Protein AF-A0A923T777-F1 (afdb_monomer_lite)

Structure (mmCIF, N/CA/C/O backbone):
data_AF-A0A923T777-F1
#
_entry.id   AF-A0A923T777-F1
#
loop_
_atom_site.group_PDB
_atom_site.id
_atom_site.type_symbol
_atom_site.label_atom_id
_atom_site.label_alt_id
_atom_site.label_comp_id
_atom_site.label_asym_id
_atom_site.label_entity_id
_atom_site.label_seq_id
_atom_site.pdbx_PDB_ins_code
_atom_site.Cartn_x
_atom_site.Cartn_y
_atom_site.Cartn_z
_atom_site.occupancy
_atom_site.B_iso_or_equiv
_atom_site.auth_seq_id
_atom_site.auth_comp_id
_atom_site.auth_asym_id
_atom_site.auth_atom_id
_atom_site.pdbx_PDB_model_num
ATOM 1 N N . VAL A 1 1 ? 1.849 -17.662 -6.731 1.00 76.44 1 VAL A N 1
ATOM 2 C CA . VAL A 1 1 ? 2.217 -17.019 -5.448 1.00 76.44 1 VAL A CA 1
ATOM 3 C C . VAL A 1 1 ? 1.008 -16.229 -4.980 1.00 76.44 1 VAL A C 1
ATOM 5 O O . VAL A 1 1 ? 0.302 -15.714 -5.835 1.00 76.44 1 VAL A O 1
ATOM 8 N N . SER A 1 2 ? 0.710 -16.200 -3.683 1.00 82.75 2 SER A N 1
ATOM 9 C CA . SER A 1 2 ? -0.351 -15.359 -3.115 1.00 82.75 2 SER A CA 1
ATOM 10 C C . SER A 1 2 ? 0.266 -14.430 -2.082 1.00 82.75 2 SER A C 1
ATOM 12 O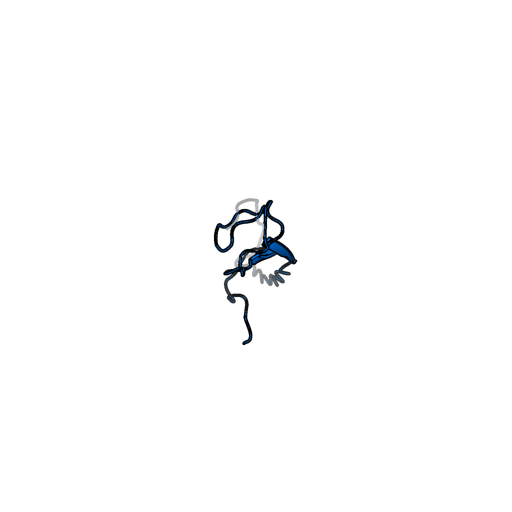 O . SER A 1 2 ? 1.003 -14.904 -1.217 1.00 82.75 2 SER A O 1
ATOM 14 N N . TYR A 1 3 ? -0.049 -13.144 -2.170 1.00 86.31 3 TYR A N 1
ATOM 15 C CA . TYR A 1 3 ? 0.349 -12.142 -1.189 1.00 86.31 3 TYR A CA 1
ATOM 16 C C . TYR A 1 3 ? -0.803 -11.899 -0.212 1.00 86.31 3 TYR A C 1
ATOM 18 O O . TYR A 1 3 ? -1.974 -11.986 -0.583 1.00 86.31 3 TYR A O 1
ATOM 26 N N . THR A 1 4 ? -0.470 -11.614 1.041 1.00 91.31 4 THR A N 1
ATOM 27 C CA . THR A 1 4 ? -1.427 -11.244 2.088 1.00 91.31 4 THR A CA 1
ATOM 28 C C . THR A 1 4 ? -0.934 -9.976 2.759 1.00 91.31 4 THR A C 1
ATOM 30 O O . THR A 1 4 ? 0.249 -9.888 3.085 1.00 91.31 4 THR A O 1
ATOM 33 N N . ILE A 1 5 ? -1.831 -9.017 2.986 1.00 91.12 5 ILE A N 1
ATOM 34 C CA . ILE A 1 5 ? -1.532 -7.828 3.789 1.00 91.12 5 ILE A CA 1
ATOM 35 C C . ILE A 1 5 ? -1.284 -8.279 5.234 1.00 91.12 5 ILE A C 1
ATOM 37 O O . ILE A 1 5 ? -1.979 -9.167 5.735 1.00 91.12 5 ILE A O 1
ATOM 41 N N . ASP A 1 6 ? -0.288 -7.691 5.896 1.00 91.94 6 ASP A N 1
ATOM 42 C CA . ASP A 1 6 ? -0.019 -7.968 7.307 1.00 91.94 6 ASP A CA 1
ATOM 43 C C . ASP A 1 6 ? -1.246 -7.623 8.167 1.00 91.94 6 ASP A C 1
ATOM 45 O O . ASP A 1 6 ? -1.844 -6.557 8.019 1.00 91.94 6 ASP A O 1
ATOM 49 N N . ALA A 1 7 ? -1.615 -8.514 9.090 1.00 89.44 7 ALA A N 1
ATOM 50 C CA . ALA A 1 7 ? -2.799 -8.346 9.936 1.00 89.44 7 ALA A CA 1
ATOM 51 C C . ALA A 1 7 ? -2.733 -7.113 10.858 1.00 89.44 7 ALA A C 1
ATOM 53 O O . ALA A 1 7 ? -3.752 -6.695 11.402 1.00 89.44 7 ALA A O 1
ATOM 54 N N . THR A 1 8 ? -1.542 -6.550 11.061 1.00 90.38 8 THR A N 1
ATOM 55 C CA . THR A 1 8 ? -1.300 -5.351 11.870 1.00 90.38 8 THR A CA 1
ATOM 56 C C . THR A 1 8 ? -1.123 -4.080 11.039 1.00 90.38 8 THR A C 1
ATOM 58 O O . THR A 1 8 ? -0.852 -3.017 11.600 1.00 90.38 8 THR A O 1
ATOM 61 N N . PHE A 1 9 ? -1.293 -4.145 9.714 1.00 92.94 9 PHE A N 1
ATOM 62 C CA . PHE A 1 9 ? -1.239 -2.969 8.851 1.00 92.94 9 PHE A CA 1
ATOM 63 C C . PHE A 1 9 ? -2.387 -2.001 9.170 1.00 92.94 9 PHE A C 1
ATOM 65 O O . PHE A 1 9 ? -3.556 -2.334 9.004 1.00 92.94 9 PHE A O 1
ATOM 72 N N . GLN A 1 10 ? -2.046 -0.784 9.601 1.00 91.56 10 GLN A N 1
ATOM 73 C CA . GLN A 1 10 ? -3.012 0.260 9.982 1.00 91.56 10 GLN A CA 1
ATOM 74 C C . GLN A 1 10 ? -3.213 1.334 8.897 1.00 91.56 10 GLN A C 1
ATOM 76 O O . GLN A 1 10 ? -3.911 2.319 9.130 1.00 91.56 10 GLN A O 1
ATOM 81 N N . GLY A 1 11 ? -2.569 1.191 7.734 1.00 93.38 11 GLY A N 1
ATOM 82 C CA . GLY A 1 11 ? -2.732 2.126 6.624 1.00 93.38 11 GLY A CA 1
ATOM 83 C C . GLY A 1 11 ? -4.050 1.921 5.876 1.00 93.38 11 GLY A C 1
ATOM 84 O O . GLY A 1 11 ? -4.711 0.889 6.003 1.00 93.38 11 GLY A O 1
ATOM 85 N N . THR A 1 12 ? -4.421 2.913 5.073 1.00 95.06 12 THR A N 1
ATOM 86 C CA . THR A 1 12 ? -5.663 2.919 4.283 1.00 95.06 12 THR A CA 1
ATOM 87 C C . THR A 1 12 ? -5.432 2.664 2.797 1.00 95.06 12 THR A C 1
ATOM 89 O O . THR A 1 12 ? -6.388 2.631 2.030 1.00 95.06 12 THR A O 1
ATOM 92 N N . SER A 1 13 ? -4.181 2.518 2.360 1.00 96.44 13 SER A N 1
ATOM 93 C CA . SER A 1 13 ? -3.838 2.208 0.973 1.00 96.44 13 SER A CA 1
ATOM 94 C C . SER A 1 13 ? -2.462 1.559 0.867 1.00 96.44 13 SER A C 1
ATOM 96 O O . SER A 1 13 ? -1.614 1.729 1.745 1.00 96.44 13 SER A O 1
ATOM 98 N N . LEU A 1 14 ? -2.251 0.826 -0.220 1.00 96.06 14 LEU A N 1
ATOM 99 C CA . LEU A 1 14 ? -0.971 0.262 -0.635 1.00 96.06 14 LEU A CA 1
ATOM 100 C C . LEU A 1 14 ? -0.777 0.562 -2.118 1.00 96.06 14 LEU A C 1
ATOM 102 O O . LEU A 1 14 ? -1.728 0.442 -2.885 1.00 96.06 14 LEU A O 1
ATOM 106 N N . THR A 1 15 ? 0.443 0.908 -2.508 1.00 96.38 15 THR A N 1
ATOM 107 C CA . THR A 1 15 ? 0.807 1.098 -3.913 1.00 96.38 15 THR A CA 1
ATOM 108 C C . THR A 1 15 ? 1.659 -0.081 -4.350 1.00 96.38 15 THR A C 1
ATOM 110 O O . THR A 1 15 ? 2.659 -0.397 -3.703 1.00 96.38 15 THR A O 1
ATOM 113 N N . ASN A 1 16 ? 1.225 -0.762 -5.405 1.00 94.69 16 ASN A N 1
ATOM 114 C CA . ASN A 1 16 ? 2.003 -1.797 -6.064 1.00 94.69 16 ASN A CA 1
ATOM 115 C C . ASN A 1 16 ? 2.684 -1.178 -7.280 1.00 94.69 16 ASN A C 1
ATOM 117 O O . ASN A 1 16 ? 1.988 -0.791 -8.213 1.00 94.69 16 ASN A O 1
ATOM 121 N N . VAL A 1 17 ? 4.012 -1.125 -7.259 1.00 96.88 17 VAL A N 1
ATOM 122 C CA . VAL A 1 17 ? 4.830 -0.662 -8.383 1.00 96.88 17 VAL A CA 1
ATOM 123 C C . VAL A 1 17 ? 5.339 -1.884 -9.140 1.00 96.88 17 VAL A C 1
ATOM 125 O O . VAL A 1 17 ? 5.789 -2.854 -8.520 1.00 96.88 17 VAL A O 1
ATOM 128 N N . ALA A 1 18 ? 5.217 -1.857 -10.460 1.00 96.50 18 ALA A N 1
ATOM 129 C CA . ALA A 1 18 ? 5.813 -2.830 -11.360 1.00 96.50 18 ALA A CA 1
ATOM 130 C C . ALA A 1 18 ? 6.814 -2.115 -12.269 1.00 96.50 18 ALA A C 1
ATOM 132 O O . ALA A 1 18 ? 6.522 -1.036 -12.769 1.00 96.50 18 ALA A O 1
ATOM 133 N N . GLU A 1 19 ? 7.966 -2.743 -12.476 1.00 97.44 19 GLU A N 1
ATOM 134 C CA . GLU A 1 19 ? 9.069 -2.231 -13.287 1.00 97.44 19 GLU A CA 1
ATOM 135 C C . GLU A 1 19 ? 9.666 -3.392 -14.093 1.00 97.44 19 GLU A C 1
ATOM 137 O O . GLU A 1 19 ? 9.687 -4.544 -13.626 1.00 97.44 19 GLU A O 1
ATOM 142 N N . ILE A 1 20 ? 10.127 -3.112 -15.311 1.00 95.06 20 ILE A N 1
ATOM 143 C CA . ILE A 1 20 ? 10.915 -4.059 -16.104 1.00 95.06 20 ILE A CA 1
ATOM 144 C C . ILE A 1 20 ? 12.341 -4.111 -15.544 1.00 95.06 20 ILE A C 1
ATOM 146 O O . ILE A 1 20 ? 12.973 -3.095 -15.301 1.00 95.06 20 ILE A O 1
ATOM 150 N N . THR A 1 21 ? 12.879 -5.317 -15.354 1.00 95.50 21 THR A N 1
ATOM 151 C CA . THR A 1 21 ? 14.221 -5.493 -14.769 1.00 95.50 21 THR A CA 1
ATOM 152 C C . THR A 1 21 ? 15.337 -5.653 -15.805 1.00 95.50 21 THR A C 1
ATOM 154 O O . THR A 1 21 ? 16.510 -5.625 -15.449 1.00 95.50 2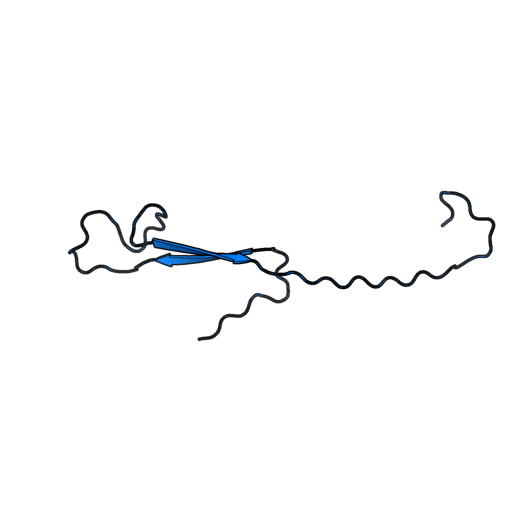1 THR A O 1
ATOM 157 N N . GLU A 1 22 ? 14.996 -5.922 -17.069 1.00 95.25 22 GLU A N 1
ATOM 158 C CA . GLU A 1 22 ? 15.946 -6.074 -18.179 1.00 95.25 22 GLU A CA 1
ATOM 159 C C . GLU A 1 22 ? 15.231 -5.835 -19.519 1.00 95.25 22 GLU A C 1
ATOM 161 O O . GLU A 1 22 ? 14.119 -6.329 -19.717 1.00 95.25 22 GLU A O 1
ATOM 166 N N . ASP A 1 23 ? 15.895 -5.123 -20.429 1.00 91.50 23 ASP A N 1
ATOM 167 C CA . ASP A 1 23 ? 15.492 -4.894 -21.823 1.00 91.50 23 ASP A CA 1
ATOM 168 C C . ASP A 1 23 ? 16.552 -5.478 -22.783 1.00 91.50 23 ASP A C 1
ATOM 170 O O . ASP A 1 23 ? 17.701 -5.705 -22.387 1.00 91.50 23 ASP A O 1
ATOM 174 N N . ASP A 1 24 ? 16.185 -5.758 -24.037 1.00 91.31 24 ASP A N 1
ATOM 175 C CA . ASP A 1 24 ? 17.082 -6.343 -25.044 1.00 91.31 24 ASP A CA 1
ATOM 176 C C . ASP A 1 24 ? 17.840 -5.322 -25.918 1.00 91.31 24 ASP A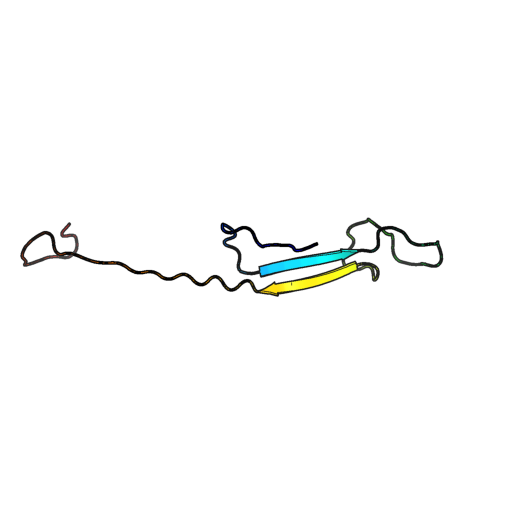 C 1
ATOM 178 O O . ASP A 1 24 ? 18.621 -5.719 -26.794 1.00 91.31 24 ASP A O 1
ATOM 182 N N . GLY A 1 25 ? 17.726 -4.030 -25.599 1.00 85.19 25 GLY A N 1
ATOM 183 C CA . GLY A 1 25 ? 18.470 -2.927 -26.203 1.00 85.19 25 GLY A CA 1
ATOM 184 C C . GLY A 1 25 ? 17.737 -2.214 -27.338 1.00 85.19 25 GLY A C 1
ATOM 185 O O . GLY A 1 25 ? 18.381 -1.448 -28.061 1.00 85.19 25 GLY A O 1
ATOM 186 N N . ASP A 1 26 ? 16.442 -2.484 -27.511 1.00 87.94 26 ASP A N 1
ATOM 187 C CA . ASP A 1 26 ? 15.565 -1.769 -28.443 1.00 87.94 26 ASP A CA 1
ATOM 188 C C . ASP A 1 26 ? 14.879 -0.550 -27.785 1.00 87.94 26 ASP A C 1
ATOM 190 O O . ASP A 1 26 ? 14.296 0.269 -28.501 1.00 87.94 26 ASP A O 1
ATOM 194 N N . ASP A 1 27 ? 14.973 -0.401 -26.458 1.00 90.62 27 ASP A N 1
ATOM 195 C CA . ASP A 1 27 ? 14.517 0.781 -25.723 1.00 90.62 27 ASP A CA 1
ATOM 196 C C . ASP A 1 27 ? 15.480 1.977 -25.889 1.00 90.62 27 ASP A C 1
ATOM 198 O O . ASP A 1 27 ? 16.705 1.855 -25.773 1.00 90.62 27 ASP A O 1
ATOM 202 N N . GLU A 1 28 ? 14.927 3.151 -26.203 1.00 92.56 28 GLU A N 1
ATOM 203 C CA . GLU A 1 28 ? 15.698 4.369 -26.489 1.00 92.56 28 GLU A CA 1
ATOM 204 C C . GLU A 1 28 ? 15.706 5.366 -25.322 1.00 92.56 28 GLU A C 1
ATOM 206 O O . GLU A 1 28 ? 16.584 6.243 -25.296 1.00 92.56 28 GLU A O 1
ATOM 211 N N . ASP A 1 29 ? 14.741 5.289 -24.402 1.00 93.31 29 ASP A N 1
ATOM 212 C CA . ASP A 1 29 ? 14.475 6.371 -23.453 1.00 93.31 29 ASP A CA 1
ATOM 213 C C . ASP A 1 29 ? 14.114 5.971 -22.016 1.00 93.31 29 ASP A C 1
ATOM 215 O O . ASP A 1 29 ? 14.043 6.884 -21.185 1.00 93.31 29 ASP A O 1
ATOM 219 N N . SER A 1 30 ? 14.034 4.680 -21.687 1.00 95.12 30 SER A N 1
ATOM 220 C CA . SER A 1 30 ? 13.944 4.191 -20.303 1.00 95.12 30 SER A CA 1
ATOM 221 C C . SER A 1 30 ? 15.234 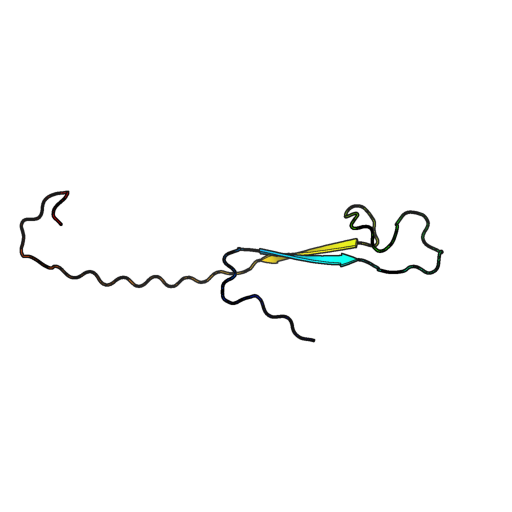3.461 -19.864 1.00 95.12 30 SER A C 1
ATOM 223 O O . SER A 1 30 ? 16.193 3.276 -20.626 1.00 95.12 30 SER A O 1
ATOM 225 N N . THR A 1 31 ? 15.386 3.168 -18.569 1.00 95.38 31 THR A N 1
ATOM 226 C CA . THR A 1 31 ? 16.512 2.374 -18.047 1.00 95.38 31 THR A CA 1
ATOM 227 C C . THR A 1 31 ? 16.003 1.380 -17.002 1.00 95.38 31 THR A C 1
ATOM 229 O O . THR A 1 31 ? 15.744 1.799 -15.881 1.00 95.38 31 THR A O 1
ATOM 232 N N . PRO A 1 32 ? 15.981 0.067 -17.303 1.00 95.75 32 PRO A N 1
ATOM 233 C CA . PRO A 1 32 ? 15.474 -0.946 -16.378 1.00 95.75 32 PRO A CA 1
ATOM 234 C C . PRO A 1 32 ? 16.143 -0.927 -14.992 1.00 95.75 32 PRO A C 1
ATOM 236 O O . PRO A 1 32 ? 17.356 -0.703 -14.892 1.00 95.75 32 PRO A O 1
ATOM 239 N N . ASP A 1 33 ? 15.380 -1.276 -13.948 1.00 96.06 33 ASP A N 1
ATOM 240 C CA . ASP A 1 33 ? 15.840 -1.411 -12.546 1.00 96.06 33 ASP A CA 1
ATOM 241 C C . ASP A 1 33 ? 16.456 -0.109 -11.983 1.00 96.06 33 ASP A C 1
ATOM 243 O O . ASP A 1 33 ? 17.505 -0.124 -11.324 1.00 96.06 33 ASP A O 1
ATOM 247 N N . ASN A 1 34 ? 15.845 1.044 -12.284 1.00 96.56 34 ASN A N 1
ATOM 248 C CA . ASN A 1 34 ? 16.336 2.365 -11.878 1.00 96.56 34 ASN A CA 1
ATOM 249 C C . ASN A 1 34 ? 15.386 3.144 -10.945 1.00 96.56 34 ASN A C 1
ATOM 251 O O . ASN A 1 34 ? 15.773 4.222 -10.473 1.00 96.56 34 ASN A O 1
ATOM 255 N N . ASP A 1 35 ? 14.196 2.611 -10.648 1.00 96.69 35 ASP A N 1
ATOM 256 C CA . ASP A 1 35 ? 13.175 3.225 -9.794 1.00 96.69 35 ASP A CA 1
ATOM 257 C C . ASP A 1 35 ? 12.775 4.654 -10.250 1.00 96.69 35 ASP A C 1
ATOM 259 O O . ASP A 1 35 ? 12.556 5.541 -9.412 1.00 96.69 35 ASP A O 1
ATOM 263 N N . VAL A 1 36 ? 12.683 4.921 -11.561 1.00 97.31 36 VAL A N 1
ATOM 264 C CA . VAL A 1 36 ? 12.265 6.227 -12.110 1.00 97.31 36 VAL A CA 1
ATOM 265 C C . VAL A 1 36 ? 10.782 6.209 -12.524 1.00 97.31 36 VAL A C 1
ATOM 267 O O . VAL A 1 36 ? 10.449 5.785 -13.623 1.00 97.31 36 VAL A O 1
ATOM 270 N N . PRO A 1 37 ? 9.850 6.789 -11.735 1.00 96.31 37 PRO A N 1
ATOM 271 C CA . PRO A 1 37 ? 8.406 6.648 -11.988 1.00 96.31 37 PRO A CA 1
ATOM 272 C C . PRO A 1 37 ? 7.874 7.425 -13.201 1.00 96.31 37 PRO A C 1
ATOM 274 O O . PRO A 1 37 ? 6.669 7.476 -13.428 1.00 96.31 37 PRO A O 1
ATOM 277 N N . THR A 1 38 ? 8.738 8.167 -13.894 1.00 96.69 38 THR A N 1
ATOM 278 C CA . THR A 1 38 ? 8.368 8.934 -15.093 1.00 96.69 38 THR A CA 1
ATOM 279 C C . THR A 1 38 ? 8.719 8.216 -16.389 1.00 96.69 38 THR A C 1
ATOM 281 O O . THR A 1 38 ? 8.363 8.731 -17.448 1.00 96.69 38 THR A O 1
ATOM 284 N N . GLU A 1 39 ? 9.452 7.108 -16.301 1.00 97.31 39 GLU A N 1
ATOM 285 C CA . GLU A 1 39 ? 9.769 6.226 -17.422 1.00 97.31 39 GLU A CA 1
ATOM 286 C C . GLU A 1 39 ? 8.580 5.298 -17.702 1.00 97.31 39 GLU A C 1
ATOM 288 O O . GLU A 1 39 ? 7.704 5.115 -16.852 1.00 97.31 39 GLU A O 1
ATOM 293 N N . ASP A 1 40 ? 8.474 4.810 -18.935 1.00 95.12 40 ASP A N 1
ATOM 294 C CA . ASP A 1 40 ? 7.317 4.029 -19.390 1.00 95.12 40 ASP A CA 1
ATOM 295 C C . ASP A 1 40 ? 7.453 2.521 -19.130 1.00 95.12 40 ASP A C 1
ATOM 297 O O . ASP A 1 40 ? 6.499 1.762 -19.326 1.00 95.12 40 ASP A O 1
ATOM 301 N N . ASP A 1 41 ?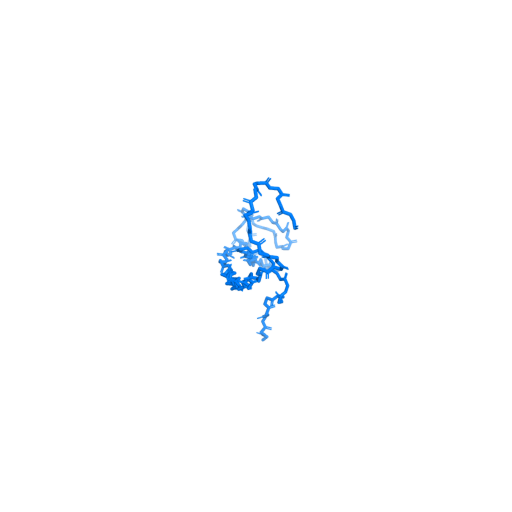 8.615 2.103 -18.633 1.00 96.69 41 ASP A N 1
ATOM 302 C CA . ASP A 1 41 ? 8.903 0.765 -18.135 1.00 96.69 41 ASP A CA 1
ATOM 303 C C . ASP A 1 41 ? 8.413 0.545 -16.691 1.00 96.69 41 ASP A C 1
ATOM 305 O O . ASP A 1 41 ? 8.466 -0.586 -16.188 1.00 96.69 41 ASP A O 1
ATOM 309 N N . GLN A 1 42 ? 7.883 1.597 -16.053 1.00 98.12 42 GLN A N 1
ATOM 310 C CA . GLN A 1 42 ? 7.326 1.583 -14.707 1.00 98.12 42 GLN A CA 1
ATOM 311 C C . GLN A 1 42 ? 5.845 1.991 -14.688 1.00 98.12 42 GLN A C 1
ATOM 313 O O . GLN A 1 42 ? 5.433 2.977 -15.295 1.00 98.12 42 GLN A O 1
ATOM 318 N N . ASP A 1 43 ? 5.032 1.245 -13.937 1.00 97.94 43 ASP A N 1
ATOM 319 C CA . ASP A 1 43 ? 3.624 1.573 -13.681 1.00 97.94 43 ASP A CA 1
ATOM 320 C C . ASP A 1 43 ? 3.259 1.276 -12.221 1.00 97.94 43 ASP A C 1
ATOM 322 O O . ASP A 1 43 ? 3.800 0.354 -11.595 1.00 97.94 43 ASP A O 1
ATOM 326 N N . ASP A 1 44 ? 2.325 2.047 -11.667 1.00 97.25 44 ASP A N 1
ATOM 327 C CA . ASP A 1 44 ? 1.864 1.890 -10.292 1.00 97.25 44 ASP A CA 1
ATOM 328 C C . ASP A 1 44 ? 0.343 1.823 -10.185 1.00 97.25 44 ASP A C 1
ATOM 330 O O . ASP A 1 44 ? -0.401 2.509 -10.881 1.00 97.25 44 ASP A O 1
ATOM 334 N N . GLU A 1 45 ? -0.130 0.993 -9.257 1.00 97.19 45 GLU A N 1
ATOM 335 C CA . GLU A 1 45 ? -1.544 0.926 -8.916 1.00 97.19 45 GLU A CA 1
ATOM 336 C C . GLU A 1 45 ? -1.730 1.073 -7.409 1.00 97.19 45 GLU A C 1
ATOM 338 O O . GLU A 1 45 ? -1.144 0.339 -6.600 1.00 97.19 45 GLU A O 1
ATOM 343 N N . THR A 1 46 ? -2.597 2.008 -7.022 1.00 97.19 46 THR A N 1
ATOM 344 C CA . THR A 1 46 ? -2.906 2.284 -5.621 1.00 97.19 46 THR A CA 1
ATOM 345 C C . THR A 1 46 ? -4.218 1.626 -5.220 1.00 97.19 46 THR A C 1
ATOM 347 O O . THR A 1 46 ? -5.314 2.032 -5.602 1.00 97.19 46 THR A O 1
ATOM 350 N N . ILE A 1 47 ? -4.113 0.641 -4.337 1.00 93.94 47 ILE A N 1
ATOM 351 C CA . ILE A 1 47 ? -5.239 -0.126 -3.820 1.00 93.94 47 ILE A CA 1
ATOM 352 C C . ILE A 1 47 ? -5.662 0.469 -2.480 1.00 93.94 47 ILE A C 1
ATOM 354 O O . ILE A 1 47 ? -4.848 0.635 -1.569 1.00 93.94 47 ILE A O 1
ATOM 358 N N . THR A 1 48 ? -6.954 0.763 -2.332 1.00 95.62 48 THR A N 1
ATOM 359 C CA . THR A 1 48 ? -7.521 1.172 -1.038 1.00 95.62 48 THR A CA 1
ATOM 360 C C . THR A 1 48 ? -7.652 -0.042 -0.120 1.00 95.62 48 THR A C 1
ATOM 362 O O . THR A 1 48 ? -8.137 -1.096 -0.528 1.00 95.62 48 THR A O 1
ATOM 365 N N . VAL A 1 49 ? -7.220 0.110 1.129 1.00 93.31 49 VAL A N 1
ATOM 366 C CA . VAL A 1 49 ? -7.331 -0.905 2.177 1.00 93.31 49 VAL A CA 1
ATOM 367 C C . VAL A 1 49 ? -8.416 -0.474 3.155 1.00 93.31 49 VAL A C 1
ATOM 369 O O . VAL A 1 49 ? -8.239 0.468 3.930 1.00 93.31 49 VAL A O 1
ATOM 372 N N . ASP A 1 50 ? -9.537 -1.192 3.126 1.00 89.38 50 ASP A N 1
ATOM 373 C CA . ASP A 1 50 ? -10.666 -0.942 4.016 1.00 89.38 50 ASP A CA 1
ATOM 374 C C . ASP A 1 50 ? -10.380 -1.478 5.421 1.00 89.38 50 ASP A C 1
ATOM 376 O O . ASP A 1 50 ? -10.448 -2.677 5.697 1.00 89.38 50 ASP A O 1
ATOM 380 N N . GLN A 1 51 ? -10.084 -0.559 6.336 1.00 86.44 51 GL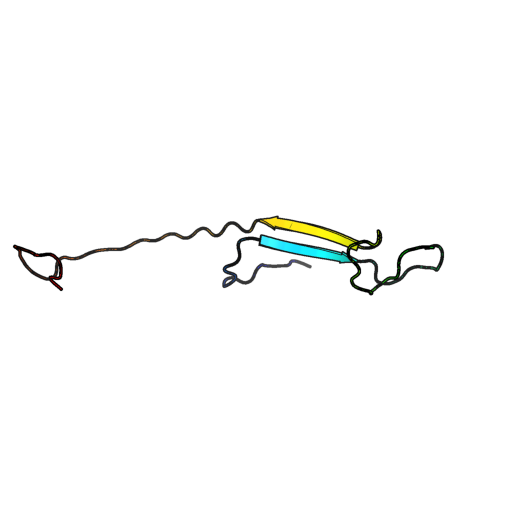N A N 1
ATOM 381 C CA . GLN A 1 51 ? -9.908 -0.860 7.751 1.00 86.44 51 GLN A CA 1
ATOM 382 C C . GLN A 1 51 ? -11.274 -0.874 8.446 1.00 86.44 51 GLN A C 1
ATOM 384 O O . GLN A 1 51 ? -11.813 0.170 8.820 1.00 86.44 51 GLN A O 1
ATOM 389 N N . THR A 1 52 ? -11.859 -2.056 8.634 1.00 81.31 52 THR A N 1
ATOM 390 C CA . THR A 1 52 ? -13.088 -2.200 9.426 1.00 81.31 52 THR A CA 1
ATOM 391 C C . THR A 1 52 ? -12.745 -2.357 10.903 1.00 81.31 52 THR A C 1
ATOM 393 O O . THR A 1 52 ? -12.333 -3.431 11.340 1.00 81.31 52 THR A O 1
ATOM 396 N N . TYR A 1 53 ? -12.933 -1.290 11.680 1.00 80.56 53 TYR A N 1
ATOM 397 C CA . TYR A 1 53 ? -12.826 -1.334 13.137 1.00 80.56 53 TYR A CA 1
ATOM 398 C C . TYR A 1 53 ? -14.214 -1.443 13.776 1.00 80.56 53 TYR A C 1
ATOM 400 O O . TYR A 1 53 ? -15.086 -0.619 13.503 1.00 80.56 53 TYR A O 1
ATOM 408 N N . ASP A 1 54 ? -14.409 -2.438 14.642 1.00 81.88 54 ASP A N 1
ATOM 409 C CA . ASP A 1 54 ? -15.627 -2.599 15.441 1.00 81.88 54 ASP A CA 1
ATOM 410 C C . ASP A 1 54 ? -15.331 -2.259 16.906 1.00 81.88 54 ASP A C 1
ATOM 412 O O . ASP A 1 54 ? -14.715 -3.035 17.642 1.00 81.88 54 ASP A O 1
ATOM 416 N N . LEU A 1 55 ? -15.728 -1.052 17.315 1.00 85.81 55 LEU A N 1
ATOM 417 C CA . LEU A 1 55 ? -15.554 -0.579 18.682 1.00 85.81 55 LEU A CA 1
ATOM 418 C C . LEU A 1 55 ? -16.796 -0.886 19.519 1.00 85.81 55 LEU A C 1
ATOM 420 O O . LEU A 1 55 ? -17.798 -0.174 19.441 1.00 85.81 55 LEU A O 1
ATOM 424 N N . ALA A 1 56 ? -16.683 -1.865 20.413 1.00 89.81 56 ALA A N 1
ATOM 425 C CA . ALA A 1 56 ? -17.687 -2.133 21.436 1.00 89.81 56 ALA A CA 1
ATOM 426 C C . ALA A 1 56 ? -17.155 -1.753 22.825 1.00 89.81 56 ALA A C 1
ATOM 428 O O . ALA A 1 56 ? -16.176 -2.322 23.309 1.00 89.81 56 ALA A O 1
ATOM 429 N N . LEU A 1 57 ? -17.814 -0.792 23.480 1.00 91.06 57 LEU A N 1
ATOM 430 C CA . LEU A 1 57 ? -17.502 -0.377 24.849 1.00 91.06 57 LEU A CA 1
ATOM 431 C C . LEU A 1 57 ? -18.698 -0.640 25.762 1.00 91.06 57 LEU A C 1
ATOM 433 O O . LEU A 1 57 ? -19.789 -0.117 25.536 1.00 91.06 57 LEU A O 1
ATOM 437 N N . THR A 1 58 ? -18.469 -1.391 26.836 1.00 90.94 58 THR A N 1
ATOM 438 C CA . THR A 1 58 ? -19.420 -1.506 27.946 1.00 90.94 58 THR A CA 1
ATOM 439 C C . THR A 1 58 ? -19.047 -0.493 29.015 1.00 90.94 58 THR A C 1
ATOM 441 O O . THR A 1 58 ? -17.886 -0.406 29.419 1.00 90.94 58 THR A O 1
ATOM 444 N N . LYS A 1 59 ? -20.031 0.280 29.477 1.00 87.56 59 LYS A N 1
ATOM 445 C CA . LYS A 1 59 ? -19.859 1.202 30.597 1.00 87.56 59 LYS A CA 1
ATOM 446 C C . LYS A 1 59 ? -20.735 0.765 31.755 1.00 87.56 59 LYS A C 1
ATOM 448 O O . LYS A 1 59 ? -21.957 0.814 31.653 1.00 87.56 59 LYS A O 1
ATOM 453 N N . ASP A 1 60 ? -20.090 0.443 32.865 1.00 89.12 60 ASP A N 1
ATOM 454 C CA . ASP A 1 60 ? -20.757 0.164 34.128 1.00 89.12 60 ASP A CA 1
ATOM 455 C C . ASP A 1 60 ? -20.660 1.370 35.062 1.00 89.12 60 ASP A C 1
ATOM 457 O O . ASP A 1 60 ? -19.645 2.070 35.120 1.00 89.12 60 ASP A O 1
ATOM 461 N N . LEU A 1 61 ? -21.738 1.624 35.804 1.00 88.69 61 LEU A N 1
ATOM 462 C CA . LEU A 1 61 ? -21.713 2.570 36.913 1.00 88.69 61 LEU A CA 1
ATOM 463 C C . LEU A 1 61 ? -21.135 1.866 38.141 1.00 88.69 61 LEU A C 1
ATOM 465 O O . LEU A 1 61 ? -21.658 0.846 38.582 1.00 88.69 61 LEU A O 1
ATOM 469 N N . THR A 1 62 ? -20.077 2.429 38.718 1.00 85.56 62 THR A N 1
ATOM 470 C CA . THR A 1 62 ? -19.413 1.888 39.917 1.00 85.56 62 THR A CA 1
ATOM 471 C C . THR A 1 62 ? -19.925 2.503 41.223 1.00 85.56 62 THR A C 1
ATOM 473 O O . THR A 1 62 ? -19.590 2.024 42.303 1.00 85.56 62 THR A O 1
ATOM 476 N N . SER A 1 63 ? -20.740 3.560 41.158 1.00 87.12 63 SER A N 1
ATOM 477 C CA . SER A 1 63 ? -21.279 4.273 42.326 1.00 87.12 63 SER A CA 1
ATOM 478 C C . SER A 1 63 ? -22.695 4.784 42.062 1.00 87.12 63 SER A C 1
ATOM 480 O O . SER A 1 63 ? -23.119 4.821 40.914 1.00 87.12 63 SER A O 1
ATOM 482 N N . ALA A 1 64 ? -23.448 5.164 43.100 1.00 86.25 64 ALA A N 1
ATOM 483 C CA . ALA A 1 64 ? -24.765 5.799 42.963 1.00 86.25 64 ALA A CA 1
ATOM 484 C C . ALA A 1 64 ? -24.634 7.335 42.947 1.00 86.25 64 ALA A C 1
ATOM 486 O O . ALA A 1 64 ? -23.787 7.886 43.645 1.00 86.25 64 ALA A O 1
ATOM 487 N N . GLY A 1 65 ? -25.467 8.017 42.153 1.00 86.25 65 GLY A N 1
ATOM 488 C CA . GLY A 1 65 ? -25.435 9.477 42.005 1.00 86.25 65 GLY A CA 1
ATOM 489 C C . GLY A 1 65 ? -25.879 10.268 43.253 1.00 86.25 65 GLY A C 1
ATOM 490 O O . GLY A 1 65 ? -26.329 9.679 44.238 1.00 86.25 65 GLY A O 1
ATOM 491 N N . PRO A 1 66 ? -25.815 11.615 43.203 1.00 90.38 66 PRO A N 1
ATOM 492 C CA . PRO A 1 66 ? -25.577 12.437 42.009 1.00 90.38 66 PRO A CA 1
ATOM 493 C C . PRO A 1 66 ? -24.101 12.496 41.576 1.00 90.38 66 PRO A C 1
ATOM 495 O O . PRO A 1 66 ? -23.211 12.583 42.414 1.00 90.38 66 PRO A O 1
ATOM 498 N N . TYR A 1 67 ? -23.853 12.493 40.260 1.00 87.31 67 TYR A N 1
ATOM 499 C CA . TYR A 1 67 ? -22.519 12.709 39.678 1.00 87.31 67 TYR A CA 1
ATOM 500 C C . TYR A 1 67 ? -22.358 14.160 39.220 1.00 87.31 67 TYR A C 1
ATOM 502 O O . TYR A 1 67 ? -23.303 14.766 38.711 1.00 87.31 67 TYR A O 1
ATOM 510 N N . THR A 1 68 ? -21.148 14.697 39.336 1.00 87.06 68 THR A N 1
ATOM 511 C CA . THR A 1 68 ? -20.752 15.998 38.780 1.00 87.06 68 THR A CA 1
ATOM 512 C C . THR A 1 68 ? -19.699 15.799 37.692 1.00 87.06 68 THR A C 1
ATOM 514 O O . THR A 1 68 ? -19.061 14.750 37.613 1.00 87.06 68 THR A O 1
ATOM 517 N N . GLN A 1 69 ? -19.481 16.800 36.835 1.00 85.94 69 GLN A N 1
ATOM 518 C CA . GLN A 1 69 ? -18.352 16.766 35.901 1.00 85.94 69 GLN A CA 1
ATOM 519 C C . GLN A 1 69 ? -17.047 16.528 36.684 1.00 85.94 69 GLN A C 1
ATOM 521 O O . GLN A 1 69 ? -16.781 17.228 37.658 1.00 85.94 69 GLN A O 1
ATOM 526 N N . GLY A 1 70 ? -16.268 15.518 36.289 1.00 82.81 70 GLY A N 1
ATOM 527 C CA . GLY A 1 70 ? -15.047 15.114 36.995 1.00 82.81 70 GLY A CA 1
ATOM 528 C C . GLY A 1 70 ? -15.232 14.073 38.107 1.00 82.81 70 GLY A C 1
ATOM 529 O O . GLY A 1 70 ? -14.241 13.698 38.723 1.00 82.81 70 GLY A O 1
ATOM 530 N N . SER A 1 71 ? -16.449 13.575 38.365 1.00 77.75 71 SER A N 1
ATOM 531 C CA . SER A 1 71 ? -16.626 12.366 39.183 1.00 77.75 71 SER A CA 1
ATOM 532 C C . SER A 1 71 ? -15.953 11.170 38.495 1.00 77.75 71 SER A C 1
ATOM 534 O O . SER A 1 71 ? -16.253 10.886 37.334 1.00 77.75 71 SER A O 1
ATOM 536 N N . THR A 1 72 ? -15.047 10.498 39.207 1.00 70.25 72 THR A N 1
ATOM 537 C CA . THR A 1 72 ? -14.346 9.270 38.789 1.00 70.25 72 THR A CA 1
ATOM 538 C C . THR A 1 72 ? -14.867 8.064 39.545 1.00 70.25 72 THR A C 1
ATOM 540 O O . THR A 1 72 ? -15.079 8.227 40.769 1.00 70.25 72 THR A O 1
#

pLDDT: mean 91.11, std 5.78, range [70.25, 98.12]

Foldseek 3Di:
DDDDDPPPDPDFKDKDKAAAQDDPPPDDPDDGPPPDCVDPRMDMDMDTDDDDDDDDDDDDDPDDDDDDVPDD

Sequence (72 aa):
VSYTIDATFQGTSLTNVAEITEDDGDDEDSTPDNDVPTEDDQDDETITVDQTYDLALTKDLTSAGPYTQGST

Secondary structure (DSSP, 8-state):
------TT---SEEEEEEE-S---S--SS--SSS--TTSTTEEEEEEE--------------S-S---TT--

Radius of gyration: 25.96 Å; chains: 1; bounding box: 44×34×71 Å

Organism: NCBI:txid1517758